Protein AF-A0A1R3I8S5-F1 (afdb_monomer_lite)

InterPro domains:
  IPR002182 NB-ARC [PF00931] (102-153)
  IPR027417 P-loop containing nucleoside triphosphate hydrolase [G3DSA:3.40.50.300] (78-158)
  IPR027417 P-loop containing nucleoside triphosphate hydrolase [SSF52540] (80-151)

Radius of gyration: 41.15 Å; chains: 1; bounding box: 61×40×124 Å

Organism: NCBI:txid93759

Foldseek 3Di:
DDVVVVVVVVCVVVVVVVVVVVVVVVVVVVVVVCPDVVNVVVVVVVVVVVVVVVVVVVVVVVCVVVVPDDPPPCPDDDPDPPPVPPPPDDPDVDDDDDPPCVVVLVVVLVVLLVVLPDPPPDDDDDDDDDDDPPPCSVVSVVVSVPDCSNVVSVVVVVPD

Sequence (160 aa):
MDGIKIVAMLLTIWGFASYYYQQYLDDKKAKKNESSPSFMFNKEMMSKIKEISGRMSQLTTRRTILGLRQSYDFEGATKSSTMKQRLQPTSLVNEPHVYGREKEKADIVEMLLRNDGSNKINEVCVIPIVGMGGISKTTLAKIVYKDNSTKIGQLKSSSR

pLDDT: mean 74.1, std 16.69, range [39.66, 96.31]

Structure (mmCIF, N/CA/C/O backbone):
data_AF-A0A1R3I8S5-F1
#
_entry.id   AF-A0A1R3I8S5-F1
#
loop_
_atom_site.group_PDB
_atom_site.id
_atom_site.type_symbol
_atom_site.label_atom_id
_atom_site.label_alt_id
_atom_site.label_comp_id
_atom_site.label_asym_id
_atom_site.label_entity_id
_atom_site.label_seq_id
_atom_site.pdbx_PDB_ins_code
_atom_site.Cartn_x
_atom_site.Cartn_y
_atom_site.Cartn_z
_atom_site.occupancy
_atom_site.B_iso_or_equiv
_atom_site.auth_seq_id
_atom_site.auth_comp_id
_atom_site.auth_asym_id
_atom_site.auth_atom_id
_atom_site.pdbx_PDB_model_num
ATOM 1 N N . MET A 1 1 ? -28.219 6.371 86.358 1.00 64.56 1 MET A N 1
ATOM 2 C CA . MET A 1 1 ? -28.020 6.078 84.922 1.00 64.56 1 MET A CA 1
ATOM 3 C C . MET A 1 1 ? -26.650 6.613 84.563 1.00 64.56 1 MET A C 1
ATOM 5 O O . MET A 1 1 ? -26.474 7.824 84.568 1.00 64.56 1 MET A O 1
ATOM 9 N N . ASP A 1 2 ? -25.674 5.732 84.370 1.00 83.81 2 ASP A N 1
ATOM 10 C CA . ASP A 1 2 ? -24.270 6.119 84.193 1.00 83.81 2 ASP A CA 1
ATOM 11 C C . ASP A 1 2 ? -24.095 6.887 82.879 1.00 83.81 2 ASP A C 1
ATOM 13 O O . ASP A 1 2 ? -24.626 6.468 81.847 1.00 83.81 2 ASP A O 1
ATOM 17 N N . GLY A 1 3 ? -23.357 8.002 82.897 1.00 82.75 3 GLY A N 1
ATOM 18 C CA . GLY A 1 3 ? -23.189 8.887 81.732 1.00 82.75 3 GLY A CA 1
ATOM 19 C C . GLY A 1 3 ? -22.723 8.167 80.458 1.00 82.75 3 GLY A C 1
ATOM 20 O O . GLY A 1 3 ? -23.069 8.568 79.351 1.00 82.75 3 GLY A O 1
ATOM 21 N N . ILE A 1 4 ? -22.039 7.032 80.610 1.00 85.38 4 ILE A N 1
ATOM 22 C CA . ILE A 1 4 ? -21.580 6.157 79.524 1.00 85.38 4 ILE A CA 1
ATOM 23 C C . ILE A 1 4 ? -22.754 5.594 78.697 1.00 85.38 4 ILE A C 1
ATOM 25 O O . ILE A 1 4 ? -22.666 5.534 77.471 1.00 85.38 4 ILE A O 1
ATOM 29 N N . LYS A 1 5 ? -23.888 5.243 79.325 1.00 79.62 5 LYS A N 1
ATOM 30 C CA . LYS A 1 5 ? -25.086 4.759 78.609 1.00 79.62 5 LYS A CA 1
ATOM 31 C C . LYS A 1 5 ? -25.742 5.854 77.766 1.00 79.62 5 LYS A C 1
ATOM 33 O O . LYS A 1 5 ? -26.235 5.565 76.680 1.00 79.62 5 LYS A O 1
ATOM 38 N N . ILE A 1 6 ? -25.725 7.100 78.241 1.00 87.88 6 ILE A N 1
ATOM 39 C CA . ILE A 1 6 ? -26.304 8.249 77.526 1.00 87.88 6 ILE A CA 1
ATOM 40 C C . ILE A 1 6 ? -25.473 8.570 76.279 1.00 87.88 6 ILE A C 1
ATOM 42 O O . ILE A 1 6 ? -26.028 8.777 75.201 1.00 87.88 6 ILE A O 1
ATOM 46 N N . VAL A 1 7 ? -24.143 8.531 76.396 1.00 87.75 7 VAL A N 1
ATOM 47 C CA . VAL A 1 7 ? -23.233 8.739 75.259 1.00 87.75 7 VAL A CA 1
ATOM 48 C C . VAL A 1 7 ? -23.391 7.629 74.212 1.00 87.75 7 VAL A C 1
ATOM 50 O O . VAL A 1 7 ? -23.491 7.922 73.021 1.00 87.75 7 VAL A O 1
ATOM 53 N N . ALA A 1 8 ? -23.504 6.366 74.637 1.00 86.12 8 ALA A N 1
ATOM 54 C CA . ALA A 1 8 ? -23.767 5.247 73.728 1.00 86.12 8 ALA A CA 1
ATOM 55 C C . ALA A 1 8 ? -25.124 5.384 73.005 1.00 86.12 8 ALA A C 1
ATOM 57 O O . ALA A 1 8 ? -25.222 5.129 71.804 1.00 86.12 8 ALA A O 1
ATOM 58 N N . MET A 1 9 ? -26.166 5.847 73.702 1.00 92.94 9 MET A N 1
ATOM 59 C CA . MET A 1 9 ? -27.489 6.071 73.114 1.00 92.94 9 MET A CA 1
ATOM 60 C C . MET A 1 9 ? -27.472 7.189 72.054 1.00 92.94 9 MET A C 1
ATOM 62 O O . MET A 1 9 ? -28.073 7.034 70.995 1.00 92.94 9 MET A O 1
ATOM 66 N N . LEU A 1 10 ? -26.716 8.270 72.265 1.00 91.62 10 LEU A N 1
ATOM 67 C CA . LEU A 1 10 ? -26.550 9.334 71.265 1.00 91.62 10 LEU A CA 1
ATOM 68 C C . LEU A 1 10 ? -25.780 8.867 70.020 1.00 91.62 10 LEU A C 1
ATOM 70 O O . LEU A 1 10 ? -26.175 9.186 68.898 1.00 91.62 10 LEU A O 1
ATOM 74 N N . LEU A 1 11 ? -24.718 8.075 70.202 1.00 91.50 11 LEU A N 1
ATOM 75 C CA . LEU A 1 11 ? -23.934 7.524 69.091 1.00 91.50 11 LEU A CA 1
ATOM 76 C C . LEU A 1 11 ? -24.749 6.559 68.230 1.00 91.50 11 LEU A C 1
ATOM 78 O O . LEU A 1 11 ? -24.621 6.574 67.008 1.00 91.50 11 LEU A O 1
ATOM 82 N N . THR A 1 12 ? -25.614 5.749 68.845 1.00 91.75 12 THR A N 1
ATOM 83 C CA . THR A 1 12 ? -26.495 4.848 68.087 1.00 91.75 12 THR A CA 1
ATOM 84 C C . THR A 1 12 ? -27.530 5.625 67.277 1.00 91.75 12 THR A C 1
ATOM 86 O O . THR A 1 12 ? -27.702 5.330 66.099 1.00 91.75 12 THR A O 1
ATOM 89 N N . ILE A 1 13 ? -28.149 6.671 67.834 1.00 93.50 13 ILE A N 1
ATOM 90 C CA . ILE A 1 13 ? -29.116 7.507 67.101 1.00 93.50 13 ILE A CA 1
ATOM 91 C C . ILE A 1 13 ? -28.443 8.231 65.926 1.00 93.50 13 ILE A C 1
ATOM 93 O O . ILE A 1 13 ? -28.972 8.202 64.815 1.00 93.50 13 ILE A O 1
ATOM 97 N N . TRP A 1 14 ? -27.261 8.827 66.134 1.00 92.50 14 TRP A N 1
ATOM 98 C CA . TRP A 1 14 ? -26.500 9.462 65.051 1.00 92.50 14 TRP A CA 1
ATOM 99 C C . TRP A 1 14 ? -26.073 8.430 64.004 1.00 92.50 14 TRP A C 1
ATOM 101 O O . TRP A 1 14 ? -26.227 8.668 62.810 1.00 92.50 14 TRP A O 1
ATOM 111 N N . GLY A 1 15 ? -25.585 7.264 64.431 1.00 92.62 15 GLY A N 1
ATOM 112 C CA . GLY A 1 15 ? -25.181 6.177 63.542 1.00 92.62 15 GLY A CA 1
ATOM 113 C C . GLY A 1 15 ? -26.329 5.678 62.666 1.00 92.62 15 GLY A C 1
ATOM 114 O O . GLY A 1 15 ? -26.156 5.543 61.458 1.00 92.62 15 GLY A O 1
ATOM 115 N N . PHE A 1 16 ? -27.520 5.487 63.238 1.00 91.50 16 PHE A N 1
ATOM 116 C CA . PHE A 1 16 ? -28.719 5.111 62.487 1.00 91.50 16 PHE A CA 1
ATOM 117 C C . PHE A 1 16 ? -29.206 6.230 61.564 1.00 91.50 16 PHE A C 1
ATOM 119 O O . PHE A 1 16 ? -29.539 5.957 60.414 1.00 91.50 16 PHE A O 1
ATOM 126 N N . ALA A 1 17 ? -29.213 7.486 62.018 1.00 87.56 17 ALA A N 1
ATOM 127 C CA . ALA A 1 17 ? -29.573 8.624 61.175 1.00 87.56 17 ALA A CA 1
ATOM 128 C C . ALA A 1 17 ? -28.602 8.771 59.993 1.00 87.56 17 ALA A C 1
ATOM 130 O O . ALA A 1 17 ? -29.041 8.961 58.863 1.00 87.56 17 ALA A O 1
ATOM 131 N N . SER A 1 18 ? -27.300 8.600 60.241 1.00 90.12 18 SER A N 1
ATOM 132 C CA . SER A 1 18 ? -26.238 8.568 59.233 1.00 90.12 18 SER A CA 1
ATOM 133 C C . SER A 1 18 ? -26.427 7.401 58.268 1.00 90.12 18 SER A C 1
ATOM 135 O O . SER A 1 18 ? -26.331 7.595 57.064 1.00 90.12 18 SER A O 1
ATOM 137 N N . TYR A 1 19 ? -26.750 6.209 58.776 1.00 87.50 19 TYR A N 1
ATOM 138 C CA . TYR A 1 19 ? -27.026 5.022 57.966 1.00 87.50 19 TYR A CA 1
ATOM 139 C C . TYR A 1 19 ? -28.228 5.231 57.034 1.00 87.50 19 TYR A C 1
ATOM 141 O O . TYR A 1 19 ? -28.117 5.008 55.829 1.00 87.50 19 TYR A O 1
ATOM 149 N N . TYR A 1 20 ? -29.342 5.750 57.558 1.00 84.38 20 TYR A N 1
ATOM 150 C CA . TYR A 1 20 ? -30.517 6.095 56.753 1.00 84.38 20 TYR A CA 1
ATOM 151 C C . TYR A 1 20 ? -30.225 7.219 55.748 1.00 84.38 20 TYR A C 1
ATOM 153 O O . TYR A 1 20 ? -30.705 7.171 54.615 1.00 84.38 20 TYR A O 1
ATOM 161 N N . TYR A 1 21 ? -29.396 8.202 56.112 1.00 78.75 21 TYR A N 1
ATOM 162 C CA . TYR A 1 21 ? -28.951 9.245 55.184 1.00 78.75 21 TYR A CA 1
ATOM 163 C C . TYR A 1 21 ? -28.070 8.689 54.063 1.00 78.75 21 TYR A C 1
ATOM 165 O O . TYR A 1 21 ? -28.203 9.116 52.917 1.00 78.75 21 TYR A O 1
ATOM 173 N N . GLN A 1 22 ? -27.190 7.734 54.371 1.00 79.00 22 GLN A N 1
ATOM 174 C CA . GLN A 1 22 ? -26.319 7.084 53.396 1.00 79.00 22 GLN A CA 1
ATOM 175 C C . GLN A 1 22 ? -27.149 6.312 52.366 1.00 79.00 22 GLN A C 1
ATOM 177 O O . GLN A 1 22 ? -26.958 6.496 51.168 1.00 79.00 22 GLN A O 1
ATOM 182 N N . GLN A 1 23 ? -28.134 5.538 52.832 1.00 72.44 23 GLN A N 1
ATOM 183 C CA . GLN A 1 23 ? -29.033 4.767 51.972 1.00 72.44 23 GLN A CA 1
ATOM 184 C C . GLN A 1 23 ? -29.888 5.681 51.078 1.00 72.44 23 GLN A C 1
ATOM 186 O O . GLN A 1 23 ? -30.044 5.436 49.884 1.00 72.44 23 GLN A O 1
ATOM 191 N N . TYR A 1 24 ? -30.358 6.806 51.625 1.00 74.25 24 TYR A N 1
ATOM 192 C CA . TYR A 1 24 ? -31.074 7.829 50.863 1.00 74.25 24 TYR A CA 1
ATOM 193 C C . TYR A 1 24 ? -30.194 8.520 49.804 1.00 74.25 24 TYR A C 1
ATOM 195 O O . TYR A 1 24 ? -30.650 8.814 48.693 1.00 74.25 24 TYR A O 1
ATOM 203 N N . LEU A 1 25 ? -28.929 8.804 50.132 1.00 70.69 25 LEU A N 1
ATOM 204 C CA . LEU A 1 25 ? -27.975 9.418 49.208 1.00 70.69 25 LEU A CA 1
ATOM 205 C C . LEU A 1 25 ? -27.526 8.447 48.111 1.00 70.69 25 LEU A C 1
ATOM 207 O O . LEU A 1 25 ? -27.368 8.889 46.972 1.00 70.69 25 LEU A O 1
ATOM 211 N N . ASP A 1 26 ? -27.360 7.161 48.416 1.00 73.12 26 ASP A N 1
ATOM 212 C CA . ASP A 1 26 ? -26.974 6.138 47.440 1.00 73.12 26 ASP A CA 1
ATOM 213 C C . ASP A 1 26 ? -28.087 5.888 46.412 1.00 73.12 26 ASP A C 1
ATOM 215 O O . ASP A 1 26 ? -27.816 5.915 45.208 1.00 73.12 26 ASP A O 1
ATOM 219 N N . ASP A 1 27 ? -29.351 5.811 46.840 1.00 70.00 27 ASP A N 1
ATOM 220 C CA . ASP A 1 27 ? -30.498 5.709 45.924 1.00 70.00 27 ASP A CA 1
ATOM 221 C C . ASP A 1 27 ? -30.646 6.954 45.032 1.00 70.00 27 ASP A C 1
ATOM 223 O O . ASP A 1 27 ? -30.954 6.857 43.836 1.00 70.00 27 ASP A O 1
ATOM 227 N N . LYS A 1 28 ? -30.377 8.154 45.571 1.00 65.94 28 LYS A N 1
ATOM 228 C CA . LYS A 1 28 ? -30.360 9.384 44.762 1.00 65.94 28 LYS A CA 1
ATOM 229 C C . LYS A 1 28 ? -29.168 9.454 43.808 1.00 65.94 28 LYS A C 1
ATOM 231 O O . LYS A 1 28 ? -29.326 9.978 42.703 1.00 65.94 28 LYS A O 1
ATOM 236 N N . LYS A 1 29 ? -27.994 8.938 44.186 1.00 63.97 29 LYS A N 1
ATOM 237 C CA . LYS A 1 29 ? -26.823 8.850 43.297 1.00 63.97 29 LYS A CA 1
ATOM 238 C C . LYS A 1 29 ? -27.060 7.859 42.157 1.00 63.97 29 LYS A C 1
ATOM 240 O O . LYS A 1 29 ? -26.728 8.188 41.020 1.00 63.97 29 LYS A O 1
ATOM 245 N N . ALA A 1 30 ? -27.706 6.722 42.422 1.00 61.75 30 ALA A N 1
ATOM 246 C CA . ALA A 1 30 ? -28.101 5.763 41.392 1.00 61.75 30 ALA A CA 1
ATOM 247 C C . ALA A 1 30 ? -29.067 6.390 40.367 1.00 61.75 30 ALA A C 1
ATOM 249 O O . ALA A 1 30 ? -28.816 6.322 39.164 1.00 61.75 30 ALA A O 1
ATOM 250 N N . LYS A 1 31 ? -30.101 7.112 40.826 1.00 60.78 31 LYS A N 1
ATOM 251 C CA . LYS A 1 31 ? -31.066 7.787 39.932 1.00 60.78 31 LYS A CA 1
ATOM 252 C C . LYS A 1 31 ? -30.490 8.989 39.170 1.00 60.78 31 LYS A C 1
ATOM 254 O O . LYS A 1 31 ? -30.887 9.244 38.037 1.00 60.78 31 LYS A O 1
ATOM 259 N N . LYS A 1 32 ? -29.531 9.729 39.740 1.00 57.16 32 LYS A N 1
ATOM 260 C CA . LYS A 1 32 ? -28.882 10.867 39.052 1.00 57.16 32 LYS A CA 1
ATOM 261 C C . LYS A 1 32 ? -27.963 10.411 37.907 1.00 57.16 32 LYS A C 1
ATOM 263 O O . LYS A 1 32 ? -27.833 11.117 36.903 1.00 57.16 32 LYS A O 1
ATOM 268 N N . ASN A 1 33 ? -27.386 9.215 38.024 1.00 55.28 33 ASN A N 1
ATOM 269 C CA . ASN A 1 33 ? -26.585 8.598 36.967 1.00 55.28 33 ASN A CA 1
ATOM 270 C C . ASN A 1 33 ? -27.446 8.105 35.786 1.00 55.28 33 ASN A C 1
ATOM 272 O O . ASN A 1 33 ? -26.981 8.160 34.649 1.00 55.28 33 ASN A O 1
ATOM 276 N N . GLU A 1 34 ? -28.711 7.723 36.012 1.00 55.88 34 GLU A N 1
ATOM 277 C CA . GLU A 1 34 ? -29.671 7.419 34.931 1.00 55.88 34 GLU A CA 1
ATOM 278 C C . GLU A 1 34 ? -30.088 8.663 34.127 1.00 55.88 34 GLU A C 1
ATOM 280 O O . GLU A 1 34 ? -30.340 8.572 32.927 1.00 55.88 34 GLU A O 1
ATOM 285 N N . SER A 1 35 ? -30.119 9.845 34.752 1.00 54.69 35 SER A N 1
ATOM 286 C CA . SER A 1 35 ? -30.484 11.113 34.094 1.00 54.69 35 SER A CA 1
ATOM 287 C C . SER A 1 35 ? -29.316 11.848 33.424 1.00 54.69 35 SER A C 1
ATOM 289 O O . SER A 1 35 ? -29.457 13.004 33.027 1.00 54.69 35 SER A O 1
ATOM 291 N N . SER A 1 36 ? -28.141 11.224 33.324 1.00 54.94 36 SER A N 1
ATOM 292 C CA . SER A 1 36 ? -27.007 11.827 32.619 1.00 54.94 36 SER A CA 1
ATOM 293 C C . SER A 1 36 ? -27.188 11.664 31.102 1.00 54.94 36 SER A C 1
ATOM 295 O O . SER A 1 36 ? -27.532 10.566 30.659 1.00 54.94 36 SER A O 1
ATOM 297 N N . PRO A 1 37 ? -26.916 12.690 30.270 1.00 56.56 37 PRO A N 1
ATOM 298 C CA . PRO A 1 37 ? -27.020 12.580 28.808 1.00 56.56 37 PRO A CA 1
ATOM 299 C C . PRO A 1 37 ? -26.218 11.387 28.255 1.00 56.56 37 PRO A C 1
ATOM 301 O O . PRO A 1 37 ? -26.659 10.724 27.319 1.00 56.56 37 PRO A O 1
ATOM 304 N N . SER A 1 38 ? -25.112 11.022 28.909 1.00 58.78 38 SER A N 1
ATOM 305 C CA . SER A 1 38 ? -24.295 9.838 28.615 1.00 58.78 38 SER A CA 1
ATOM 306 C C . SER A 1 38 ? -25.060 8.504 28.663 1.00 58.78 38 SER A C 1
ATOM 308 O O . SER A 1 38 ? -24.754 7.604 27.884 1.00 58.78 38 SER A O 1
ATOM 310 N N . PHE A 1 39 ? -26.062 8.356 29.541 1.00 55.84 39 PHE A N 1
ATOM 311 C CA . PHE A 1 39 ? -26.868 7.132 29.654 1.00 55.84 39 PHE A CA 1
ATOM 312 C C . PHE A 1 39 ? -27.883 7.010 28.508 1.00 55.84 39 PHE A C 1
ATOM 314 O O . PHE A 1 39 ? -28.057 5.927 27.946 1.00 55.84 39 PHE A O 1
ATOM 321 N N . MET A 1 40 ? -28.495 8.124 28.087 1.00 55.31 40 MET A N 1
ATOM 322 C CA . MET A 1 40 ? -29.392 8.130 26.923 1.00 55.31 40 MET A CA 1
ATOM 323 C C . MET A 1 40 ? -28.637 7.859 25.614 1.00 55.31 40 MET A C 1
ATOM 325 O O . MET A 1 40 ? -29.089 7.032 24.821 1.00 55.31 40 MET A O 1
ATOM 329 N N . PHE A 1 41 ? -27.455 8.465 25.426 1.00 60.16 41 PHE A N 1
ATOM 330 C CA . PHE A 1 41 ? -26.572 8.163 24.289 1.00 60.16 41 PHE A CA 1
ATOM 331 C C . PHE A 1 41 ? -26.159 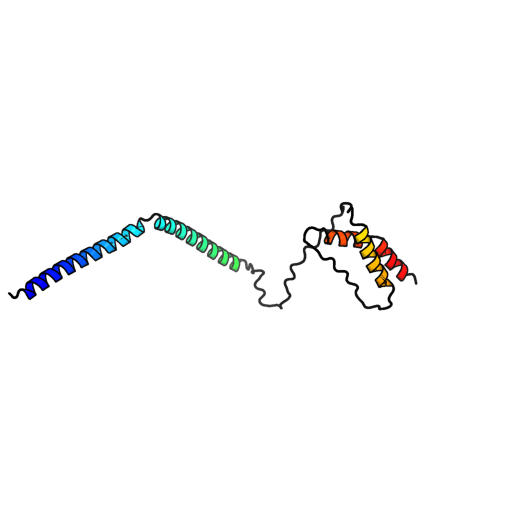6.685 24.258 1.00 60.16 41 PHE A C 1
ATOM 333 O O . PHE A 1 41 ? -26.135 6.065 23.194 1.00 60.16 41 PHE A O 1
ATOM 340 N N . ASN A 1 42 ? -25.902 6.086 25.423 1.00 72.81 42 ASN A N 1
ATOM 341 C CA . ASN A 1 42 ? -25.594 4.663 25.530 1.00 72.81 42 ASN A CA 1
ATOM 342 C C . ASN A 1 42 ? -26.798 3.787 25.136 1.00 72.81 42 ASN A C 1
ATOM 344 O O . ASN A 1 42 ? -26.638 2.837 24.375 1.00 72.81 42 ASN A O 1
ATOM 348 N N . LYS A 1 43 ? -28.022 4.139 25.548 1.00 79.44 43 LYS A N 1
ATOM 349 C CA . LYS A 1 43 ? -29.232 3.377 25.195 1.00 79.44 43 LYS A CA 1
ATOM 350 C C . LYS A 1 43 ? -29.505 3.357 23.687 1.00 79.44 43 LYS A C 1
ATOM 352 O O . LYS A 1 43 ? -29.791 2.291 23.138 1.00 79.44 43 LYS A O 1
ATOM 357 N N . GLU A 1 44 ? -29.402 4.502 23.012 1.00 81.94 44 GLU A N 1
ATOM 358 C CA . GLU A 1 44 ? -29.582 4.571 21.555 1.00 81.94 44 GLU A CA 1
ATOM 359 C C . GLU A 1 44 ? -28.490 3.773 20.825 1.00 81.94 44 GLU A C 1
ATOM 361 O O . GLU A 1 44 ? -28.780 2.981 19.925 1.00 81.94 44 GLU A O 1
ATOM 366 N N . MET A 1 45 ? -27.237 3.916 21.260 1.00 84.56 45 MET A N 1
ATOM 367 C CA . MET A 1 45 ? -26.105 3.175 20.710 1.00 84.56 45 MET A CA 1
ATOM 368 C C . MET A 1 45 ? -26.253 1.660 20.915 1.00 84.56 45 MET A C 1
ATOM 370 O O . MET A 1 45 ? -26.069 0.898 19.970 1.00 84.56 45 MET A O 1
ATOM 374 N N . MET A 1 46 ? -26.663 1.212 22.102 1.00 82.75 46 MET A N 1
ATOM 375 C CA . MET A 1 46 ? -26.939 -0.196 22.406 1.00 82.75 46 MET A CA 1
ATOM 376 C C . MET A 1 46 ? -28.068 -0.756 21.542 1.00 82.75 46 MET A C 1
ATOM 378 O O . MET A 1 46 ? -27.972 -1.888 21.066 1.00 82.75 46 MET A O 1
ATOM 382 N N . SER A 1 47 ? -29.112 0.037 21.279 1.00 88.62 47 SER A N 1
ATOM 383 C CA . SER A 1 47 ? -30.184 -0.355 20.359 1.00 88.62 47 SER A CA 1
ATOM 384 C C . SER A 1 47 ? -29.658 -0.555 18.935 1.00 88.62 47 SER A C 1
ATOM 386 O O . SER A 1 47 ? -29.934 -1.588 18.325 1.00 88.62 47 SER A O 1
ATOM 388 N N . LYS A 1 48 ? -28.845 0.379 18.421 1.00 93.31 48 LYS A N 1
ATOM 389 C CA . LYS A 1 48 ? -28.228 0.275 17.085 1.00 93.31 48 LYS A CA 1
ATOM 390 C C . LYS A 1 48 ? -27.256 -0.903 16.987 1.00 93.31 48 LYS A C 1
ATOM 392 O O . LYS A 1 48 ? -27.274 -1.635 16.002 1.00 93.31 48 LYS A O 1
ATOM 397 N N . ILE A 1 49 ? -26.440 -1.136 18.016 1.00 93.31 49 ILE A N 1
ATOM 398 C CA . ILE A 1 49 ? -25.524 -2.287 18.083 1.00 93.31 49 ILE A CA 1
ATOM 399 C C . ILE A 1 49 ? -26.313 -3.598 18.067 1.00 93.31 49 ILE A C 1
ATOM 401 O O . ILE A 1 49 ? -25.956 -4.519 17.332 1.00 93.31 49 ILE A O 1
ATOM 405 N N . LYS A 1 50 ? -27.407 -3.679 18.832 1.00 92.62 50 LYS A N 1
ATOM 406 C CA . LYS A 1 50 ? -28.282 -4.855 18.858 1.00 92.62 50 LYS A CA 1
ATOM 407 C C . LYS A 1 50 ? -28.934 -5.102 17.497 1.00 92.62 50 LYS A C 1
ATOM 409 O O . LYS A 1 50 ? -28.999 -6.248 17.060 1.00 92.62 50 LYS A O 1
ATOM 414 N N . GLU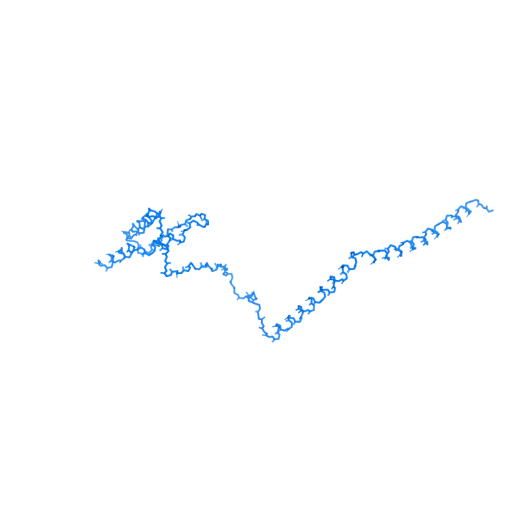 A 1 51 ? -29.359 -4.046 16.805 1.00 95.50 51 GLU A N 1
ATOM 415 C CA . GLU A 1 51 ? -29.893 -4.140 15.444 1.00 95.50 51 GLU A CA 1
ATOM 416 C C . GLU A 1 51 ? -28.840 -4.662 14.453 1.00 95.50 51 GLU A C 1
ATOM 418 O O . GLU A 1 51 ? -29.098 -5.624 13.728 1.00 95.50 51 GLU A O 1
ATOM 423 N N . ILE A 1 52 ? -27.633 -4.084 14.450 1.00 96.00 52 ILE A N 1
ATOM 424 C CA . ILE A 1 52 ? -26.529 -4.507 13.572 1.00 96.00 52 ILE A CA 1
ATOM 425 C C . ILE A 1 52 ? -26.127 -5.955 13.866 1.00 96.00 52 ILE A C 1
ATOM 427 O O . ILE A 1 52 ? -25.962 -6.744 12.938 1.00 96.00 52 ILE A O 1
ATOM 431 N N . SER A 1 53 ? -26.015 -6.327 15.143 1.00 94.56 53 SER A N 1
A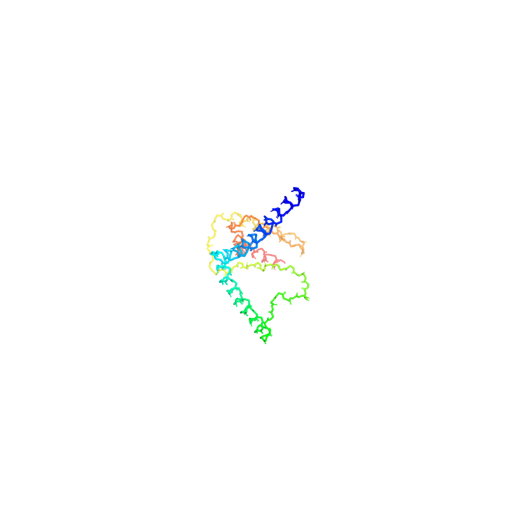TOM 432 C CA . SER A 1 53 ? -25.717 -7.697 15.574 1.00 94.56 53 SER A CA 1
ATOM 433 C C . SER A 1 53 ? -26.793 -8.680 15.096 1.00 94.56 53 SER A C 1
ATOM 435 O O . SER A 1 53 ? -26.474 -9.727 14.526 1.00 94.56 53 SER A O 1
ATOM 437 N N . GLY A 1 54 ? -28.070 -8.299 15.212 1.00 94.88 54 GLY A N 1
ATOM 438 C CA . GLY A 1 54 ? -29.189 -9.069 14.677 1.00 94.88 54 GLY A CA 1
ATOM 439 C C . GLY A 1 54 ? -29.096 -9.250 13.161 1.00 94.88 54 GLY A C 1
ATOM 440 O O . GLY A 1 54 ? -29.149 -10.377 12.670 1.00 94.88 54 GLY A O 1
ATOM 441 N N . ARG A 1 55 ? -28.866 -8.172 12.405 1.00 96.31 55 ARG A N 1
ATOM 442 C CA . ARG A 1 55 ? -28.692 -8.236 10.943 1.00 96.31 55 ARG A CA 1
ATOM 443 C C . ARG A 1 55 ? -27.488 -9.086 10.539 1.00 96.31 55 ARG A C 1
ATOM 445 O O . ARG A 1 55 ? -27.590 -9.861 9.592 1.00 96.31 55 ARG A O 1
ATOM 452 N N . MET A 1 56 ? -26.379 -8.994 11.272 1.00 92.62 56 MET A N 1
ATOM 453 C CA . MET A 1 56 ? -25.194 -9.821 11.045 1.00 92.62 56 MET A CA 1
ATOM 454 C C . MET A 1 56 ? -25.519 -11.308 11.227 1.00 92.62 56 MET A C 1
ATOM 456 O O . MET A 1 56 ? -25.182 -12.110 10.363 1.00 92.62 56 MET A O 1
ATOM 460 N N . SER A 1 57 ? -26.250 -11.678 12.286 1.00 90.31 57 SER A N 1
ATOM 461 C CA . SER A 1 57 ? -26.668 -13.070 12.515 1.00 90.31 57 SER A CA 1
ATOM 462 C C . SER A 1 57 ? -27.559 -13.619 11.389 1.00 90.31 57 SER A C 1
ATOM 464 O O . SER A 1 57 ? -27.387 -14.758 10.942 1.00 90.31 57 SER A O 1
ATOM 466 N N . GLN A 1 58 ? -28.458 -12.785 10.854 1.00 93.62 58 GLN A N 1
ATOM 467 C CA . GLN A 1 58 ? -29.300 -13.141 9.710 1.00 93.62 58 GLN A CA 1
ATOM 468 C C . GLN A 1 58 ? -28.475 -13.322 8.434 1.00 93.62 58 GLN A C 1
ATOM 470 O O . GLN A 1 58 ? -28.721 -14.261 7.678 1.00 93.62 58 GLN A O 1
ATOM 475 N N . LEU A 1 59 ? -27.484 -12.457 8.192 1.00 91.25 59 LEU A N 1
ATOM 476 C CA . LEU A 1 59 ? -26.572 -12.589 7.056 1.00 91.25 59 LEU A CA 1
ATOM 477 C C . LEU A 1 59 ? -25.724 -13.855 7.165 1.00 91.25 59 LEU A C 1
ATOM 479 O O . LEU A 1 59 ? -25.598 -14.561 6.170 1.00 91.25 59 LEU A O 1
ATOM 483 N N . THR A 1 60 ? -25.222 -14.196 8.353 1.00 87.12 60 THR A N 1
ATOM 484 C CA . THR A 1 60 ? -24.498 -15.455 8.585 1.00 87.12 60 THR A CA 1
ATOM 485 C C . THR A 1 60 ? -25.378 -16.666 8.280 1.00 87.12 60 THR A C 1
ATOM 487 O O . THR A 1 60 ? -24.939 -17.574 7.584 1.00 87.12 60 THR A O 1
ATOM 490 N N . THR A 1 61 ? -26.642 -16.652 8.709 1.00 88.31 61 THR A N 1
ATOM 491 C CA . THR A 1 61 ? -27.592 -17.745 8.438 1.00 88.31 61 THR A CA 1
ATOM 492 C C . THR A 1 61 ? -27.935 -17.854 6.950 1.00 88.31 61 THR A C 1
ATOM 494 O O . THR A 1 61 ? -27.947 -18.936 6.376 1.00 88.31 61 THR A O 1
ATOM 497 N N . ARG A 1 62 ? -28.180 -16.727 6.271 1.00 88.06 62 ARG A N 1
ATOM 498 C CA . ARG A 1 62 ? -28.416 -16.728 4.817 1.00 88.06 62 ARG A CA 1
ATOM 499 C C . ARG A 1 62 ? -27.186 -17.204 4.054 1.00 88.06 62 ARG A C 1
ATOM 501 O O . ARG A 1 62 ? -27.312 -17.935 3.081 1.00 88.06 62 ARG A O 1
ATOM 508 N N . ARG A 1 63 ? -25.998 -16.815 4.509 1.00 85.88 63 ARG A N 1
ATOM 509 C CA . ARG A 1 63 ? -24.722 -17.226 3.931 1.00 85.88 63 ARG A CA 1
ATOM 510 C C . ARG A 1 63 ? -24.513 -18.737 4.019 1.00 85.88 63 ARG A C 1
ATOM 512 O O . ARG A 1 63 ? -24.075 -19.321 3.030 1.00 85.88 63 ARG A O 1
ATOM 519 N N . THR A 1 64 ? -24.825 -19.358 5.160 1.00 82.56 64 THR A N 1
ATOM 520 C CA . THR A 1 64 ? -24.717 -20.816 5.324 1.00 82.56 64 THR A CA 1
ATOM 521 C C . THR A 1 64 ? -25.731 -21.553 4.455 1.00 82.56 64 THR A C 1
ATOM 523 O O . THR A 1 64 ? -25.349 -22.503 3.780 1.00 82.56 64 THR A O 1
ATOM 526 N N . ILE A 1 65 ? -26.980 -21.075 4.388 1.00 87.69 65 ILE A N 1
ATOM 527 C CA . ILE A 1 65 ? -28.024 -21.640 3.512 1.00 87.69 65 ILE A CA 1
ATOM 528 C C . ILE A 1 65 ? -27.611 -21.576 2.035 1.00 87.69 65 ILE A C 1
ATOM 530 O O . ILE A 1 65 ? -27.815 -22.530 1.292 1.00 87.69 65 ILE A O 1
ATOM 534 N N . LEU A 1 66 ? -27.012 -20.462 1.606 1.00 85.38 66 LEU A N 1
ATOM 535 C CA . LEU A 1 66 ? -26.558 -20.258 0.227 1.00 85.38 66 LEU A CA 1
ATOM 536 C C . LEU A 1 66 ? -25.196 -20.909 -0.079 1.00 85.38 66 LEU A C 1
ATOM 538 O O . LEU A 1 66 ? -24.700 -20.768 -1.194 1.00 85.38 66 LEU A O 1
ATOM 542 N N . GLY A 1 67 ? -24.559 -21.579 0.889 1.00 79.50 67 GLY A N 1
ATOM 543 C CA . GLY A 1 67 ? -23.266 -22.243 0.690 1.00 79.50 67 GLY A CA 1
ATOM 544 C C . GLY A 1 67 ? -22.114 -21.297 0.319 1.00 79.50 67 GLY A C 1
ATOM 545 O O . GLY A 1 67 ? -21.141 -21.720 -0.306 1.00 79.50 67 GLY A O 1
ATOM 546 N N . LEU A 1 68 ? -22.201 -20.009 0.675 1.00 79.50 68 LEU A N 1
ATOM 547 C CA . LEU A 1 68 ? -21.196 -19.006 0.309 1.00 79.50 68 LEU A CA 1
ATOM 548 C C . LEU A 1 68 ? -19.922 -19.179 1.154 1.00 79.50 68 LEU A C 1
ATOM 550 O O . LEU A 1 68 ? -19.794 -18.643 2.263 1.00 79.50 68 LEU A O 1
ATOM 554 N N . ARG A 1 69 ? -18.956 -19.926 0.613 1.00 71.94 69 ARG A N 1
ATOM 555 C CA . ARG A 1 69 ? -17.657 -20.200 1.243 1.00 71.94 69 ARG A CA 1
ATOM 556 C C . ARG A 1 69 ? -16.798 -18.933 1.334 1.00 71.94 69 ARG A C 1
ATOM 558 O O . ARG A 1 69 ? -16.679 -18.186 0.366 1.00 71.94 69 ARG A O 1
ATOM 565 N N . GLN A 1 70 ? -16.189 -18.676 2.499 1.00 67.31 70 GLN A N 1
ATOM 566 C CA . GLN A 1 70 ? -15.164 -17.632 2.627 1.00 67.31 70 GLN A CA 1
ATOM 567 C C . GLN A 1 70 ? -13.964 -18.058 1.778 1.00 67.31 70 GLN A C 1
ATOM 569 O O . GLN A 1 70 ? -13.412 -19.136 1.980 1.00 67.31 70 GLN A O 1
ATOM 574 N N . SER A 1 71 ? -13.523 -17.209 0.855 1.00 61.66 71 SER A N 1
ATOM 575 C CA . SER A 1 71 ? -12.360 -17.476 -0.004 1.00 61.66 71 SER A CA 1
ATOM 576 C C . SER A 1 71 ? -11.035 -17.650 0.757 1.00 61.66 71 SER A C 1
ATOM 578 O O . SER A 1 71 ? -10.025 -17.967 0.142 1.00 61.66 71 SER A O 1
ATOM 580 N N . TYR A 1 72 ? -11.031 -17.438 2.077 1.00 56.34 72 TYR A N 1
ATOM 581 C CA . TYR A 1 72 ? -9.858 -17.552 2.941 1.00 56.34 72 TYR A CA 1
ATOM 582 C C . TYR A 1 72 ? -9.844 -18.827 3.803 1.00 56.34 72 TYR A C 1
ATOM 584 O O . TYR A 1 72 ? -8.811 -19.114 4.399 1.00 56.34 72 TYR A O 1
ATOM 592 N N . ASP A 1 73 ? -10.915 -19.635 3.808 1.00 46.59 73 ASP A N 1
ATOM 593 C CA . ASP A 1 73 ? -10.970 -20.922 4.531 1.00 46.59 73 ASP A CA 1
ATOM 594 C C . ASP A 1 73 ? -10.325 -22.034 3.691 1.00 46.59 73 ASP A C 1
ATOM 596 O O . ASP A 1 73 ? -10.931 -23.056 3.343 1.00 46.59 73 ASP A O 1
ATOM 600 N N . PHE A 1 74 ? -9.086 -21.789 3.283 1.00 45.25 74 PHE A N 1
ATOM 601 C CA . PHE A 1 74 ? -8.217 -22.776 2.672 1.00 45.25 74 PHE A CA 1
ATOM 602 C C . PHE A 1 74 ? -7.178 -23.208 3.702 1.00 45.25 74 PHE A C 1
ATOM 604 O O . PHE A 1 74 ? -5.983 -22.964 3.575 1.00 45.25 74 PHE A O 1
ATOM 611 N N . GLU A 1 75 ? -7.656 -23.883 4.742 1.00 48.94 75 GLU A N 1
ATOM 612 C CA . GLU A 1 75 ? -6.841 -24.555 5.757 1.00 48.94 75 GLU A CA 1
ATOM 613 C C . GLU A 1 75 ? -6.273 -25.887 5.215 1.00 48.94 75 GLU A C 1
ATOM 615 O O . GLU A 1 75 ? -6.260 -26.912 5.887 1.00 48.94 75 GLU A O 1
ATOM 620 N N . GLY A 1 76 ? -5.867 -25.897 3.939 1.00 46.78 76 GLY A N 1
ATOM 621 C CA . GLY A 1 76 ? -5.700 -27.137 3.183 1.00 46.78 76 GLY A CA 1
ATOM 622 C C . GLY A 1 76 ? -4.763 -27.116 1.981 1.00 46.78 76 GLY A C 1
ATOM 623 O O . GLY A 1 76 ? -4.588 -28.167 1.374 1.00 46.78 76 GLY A O 1
ATOM 624 N N . ALA A 1 77 ? -4.092 -26.013 1.643 1.00 42.34 77 ALA A N 1
ATOM 625 C CA . ALA A 1 77 ? -2.813 -26.177 0.962 1.00 42.34 77 ALA A CA 1
ATOM 626 C C . ALA A 1 77 ? -1.799 -25.125 1.370 1.00 42.34 77 ALA A C 1
ATOM 628 O O . ALA A 1 77 ? -2.041 -23.922 1.349 1.00 42.34 77 ALA A O 1
ATOM 629 N N . THR A 1 78 ? -0.657 -25.678 1.772 1.00 39.66 78 THR A N 1
ATOM 630 C CA . THR A 1 78 ? 0.688 -25.225 1.450 1.00 39.66 78 THR A CA 1
ATOM 631 C C . THR A 1 78 ? 0.847 -23.722 1.331 1.00 39.66 78 THR A C 1
ATOM 633 O O . THR A 1 78 ? 0.408 -23.108 0.363 1.00 39.66 78 THR A O 1
ATOM 636 N N . LYS A 1 79 ? 1.606 -23.189 2.288 1.00 48.56 79 LYS A N 1
ATOM 637 C CA . LYS A 1 79 ? 2.433 -21.986 2.204 1.00 48.56 79 LYS A CA 1
ATOM 638 C C . LYS A 1 79 ? 3.032 -21.793 0.797 1.00 48.56 79 LYS A C 1
ATOM 640 O O . LYS A 1 79 ? 4.206 -22.058 0.577 1.00 48.56 79 LYS A O 1
ATOM 645 N N . SER A 1 80 ? 2.254 -21.304 -0.152 1.00 45.19 80 SER A N 1
ATOM 646 C CA . SER A 1 80 ? 2.780 -20.491 -1.225 1.00 45.19 80 SER A CA 1
ATOM 647 C C . SER A 1 80 ? 2.594 -19.090 -0.711 1.00 45.19 80 SER A C 1
ATOM 649 O O . SER A 1 80 ? 1.477 -18.692 -0.378 1.00 45.19 80 SER A O 1
ATOM 651 N N . SER A 1 81 ? 3.697 -18.362 -0.588 1.00 47.53 81 SER A N 1
ATOM 652 C CA . SER A 1 81 ? 3.642 -16.920 -0.469 1.00 47.53 81 SER A CA 1
ATOM 653 C C . SER A 1 81 ? 2.553 -16.433 -1.419 1.00 47.53 81 SER A C 1
ATOM 655 O O . SER A 1 81 ? 2.564 -16.744 -2.614 1.00 47.53 81 SER A O 1
ATOM 657 N N . THR A 1 82 ? 1.560 -15.722 -0.894 1.00 48.25 82 THR A N 1
ATOM 658 C CA . THR A 1 82 ? 0.704 -14.901 -1.736 1.00 48.25 82 THR A CA 1
ATOM 659 C C . THR A 1 82 ? 1.626 -13.808 -2.249 1.00 48.25 82 THR A C 1
ATOM 661 O O . THR A 1 82 ? 1.694 -12.706 -1.706 1.00 48.25 82 THR A O 1
ATOM 664 N N . MET A 1 83 ? 2.441 -14.156 -3.243 1.00 50.69 83 MET A N 1
ATOM 665 C CA . MET A 1 83 ? 3.123 -13.232 -4.109 1.00 50.69 83 MET A CA 1
ATOM 666 C C . MET A 1 83 ? 1.973 -12.430 -4.687 1.00 50.69 83 MET A C 1
ATOM 668 O O . MET A 1 83 ? 1.285 -12.910 -5.584 1.00 50.69 83 MET A O 1
ATOM 672 N N . LYS A 1 84 ? 1.672 -11.280 -4.057 1.00 54.84 84 LYS A N 1
ATOM 673 C CA . LYS A 1 84 ? 0.690 -10.317 -4.549 1.00 54.84 84 LYS A CA 1
ATOM 674 C C . LYS A 1 84 ? 0.969 -10.234 -6.030 1.00 54.84 84 LYS A C 1
ATOM 676 O O . LYS A 1 84 ? 2.068 -9.812 -6.397 1.00 54.84 84 LYS A O 1
ATOM 681 N N . GLN A 1 85 ? 0.050 -10.762 -6.833 1.00 51.75 85 GLN A N 1
ATOM 682 C CA . GLN A 1 85 ? 0.252 -10.882 -8.261 1.00 51.75 85 GLN A CA 1
ATOM 683 C C . GLN A 1 85 ? 0.625 -9.484 -8.726 1.00 51.75 85 GLN A C 1
ATOM 685 O O . GLN A 1 85 ? -0.155 -8.543 -8.561 1.00 51.75 85 GLN A O 1
ATOM 690 N N . ARG A 1 86 ? 1.886 -9.312 -9.137 1.00 58.16 86 ARG A N 1
ATOM 691 C CA . ARG A 1 86 ? 2.395 -8.004 -9.529 1.00 58.16 86 ARG A CA 1
ATOM 692 C C . ARG A 1 86 ? 1.472 -7.560 -10.646 1.00 58.16 86 ARG A C 1
ATOM 694 O O . ARG A 1 86 ? 1.404 -8.257 -11.657 1.00 58.16 86 ARG A O 1
ATOM 701 N N . LEU A 1 87 ? 0.729 -6.470 -10.432 1.00 61.09 87 LEU A N 1
ATOM 702 C CA . LEU A 1 87 ? -0.141 -5.918 -11.463 1.00 61.09 87 LEU A CA 1
ATOM 703 C C . LEU A 1 87 ? 0.717 -5.779 -12.714 1.00 61.09 87 LEU A C 1
ATOM 705 O O . LEU A 1 87 ? 1.730 -5.068 -12.702 1.00 61.09 87 LEU A O 1
ATOM 709 N N . GLN A 1 88 ? 0.385 -6.567 -13.736 1.00 59.12 88 GLN A N 1
ATOM 710 C CA . GLN A 1 88 ? 1.152 -6.541 -14.963 1.00 59.12 88 GLN A CA 1
ATOM 711 C C . GLN A 1 88 ? 1.000 -5.137 -15.539 1.00 59.12 88 GLN A C 1
ATOM 713 O O . GLN A 1 88 ? -0.120 -4.621 -15.599 1.00 59.12 88 GLN A O 1
ATOM 718 N N . PRO A 1 89 ? 2.103 -4.473 -15.909 1.00 60.28 89 PRO A N 1
ATOM 719 C CA . PRO A 1 89 ? 1.989 -3.168 -16.521 1.00 60.28 89 PRO A CA 1
ATOM 720 C C . PRO A 1 89 ? 1.215 -3.346 -17.827 1.00 60.28 89 PRO A C 1
ATOM 722 O O . PRO A 1 89 ? 1.634 -4.113 -18.691 1.00 60.28 89 PRO A O 1
ATOM 725 N N . THR A 1 90 ? 0.079 -2.661 -17.957 1.00 61.59 90 THR A N 1
ATOM 726 C CA . THR A 1 90 ? -0.801 -2.796 -19.121 1.00 61.59 90 THR A CA 1
ATOM 727 C C . THR A 1 90 ? -0.004 -2.565 -20.405 1.00 61.59 90 THR A C 1
ATOM 729 O O . THR A 1 90 ? 0.822 -1.646 -20.496 1.00 61.59 90 THR A O 1
ATOM 732 N N . SER A 1 91 ? -0.184 -3.452 -21.383 1.00 56.06 91 SER A N 1
ATOM 733 C CA . SER A 1 91 ? 0.311 -3.250 -22.743 1.00 56.06 91 SER A CA 1
ATOM 734 C C . SER A 1 91 ? -0.591 -2.204 -23.394 1.00 56.06 91 SER A C 1
ATOM 736 O O . SER A 1 91 ? -1.634 -2.526 -23.954 1.00 56.06 91 SER A O 1
ATOM 738 N N . LEU A 1 92 ? -0.264 -0.928 -23.208 1.00 55.22 92 LEU A N 1
ATOM 739 C CA . LEU A 1 92 ? -0.945 0.164 -23.892 1.00 55.22 92 LEU A CA 1
ATOM 740 C C . LEU A 1 92 ? -0.441 0.193 -25.343 1.00 55.22 92 LEU A C 1
ATOM 742 O O . LEU A 1 92 ? 0.764 0.244 -25.583 1.00 55.22 92 LEU A O 1
ATOM 746 N N . VAL A 1 93 ? -1.378 0.107 -26.292 1.00 53.22 93 VAL A N 1
ATOM 747 C CA . VAL A 1 93 ? -1.129 -0.051 -27.740 1.00 53.22 93 VAL A CA 1
ATOM 748 C C . VAL A 1 93 ? -0.453 1.182 -28.360 1.00 53.22 93 VAL A C 1
ATOM 750 O O . VAL A 1 93 ? 0.272 1.037 -29.336 1.00 53.22 93 VAL A O 1
ATOM 753 N N . ASN A 1 94 ? -0.579 2.357 -27.735 1.00 55.25 94 ASN A N 1
ATOM 754 C CA . ASN A 1 94 ? 0.180 3.560 -28.081 1.00 55.25 94 ASN A CA 1
ATOM 755 C C . ASN A 1 94 ? 0.971 4.031 -26.859 1.00 55.25 94 ASN A C 1
ATOM 757 O O . ASN A 1 94 ? 0.410 4.583 -25.912 1.00 55.25 94 ASN A O 1
ATOM 761 N N . GLU A 1 95 ? 2.277 3.775 -26.865 1.00 58.56 95 GLU A N 1
ATOM 762 C CA . GLU A 1 95 ? 3.185 4.277 -25.837 1.00 58.56 95 GLU A CA 1
ATOM 763 C C . GLU A 1 95 ? 3.616 5.714 -26.167 1.00 58.56 95 GLU A C 1
ATOM 765 O O . GLU A 1 95 ? 3.948 6.000 -27.320 1.00 58.56 95 GLU A O 1
ATOM 770 N N . PRO A 1 96 ? 3.635 6.626 -25.180 1.00 65.44 96 PRO A N 1
ATOM 771 C CA . PRO A 1 96 ? 4.235 7.939 -25.363 1.00 65.44 96 PRO A CA 1
ATOM 772 C C . PRO A 1 96 ? 5.725 7.778 -25.684 1.00 65.44 96 PRO A C 1
ATOM 774 O O . PRO A 1 96 ? 6.413 6.952 -25.081 1.00 65.44 96 PRO A O 1
ATOM 777 N N . HIS A 1 97 ? 6.224 8.576 -26.628 1.00 73.38 97 HIS A N 1
ATOM 778 C CA . HIS A 1 97 ? 7.652 8.647 -26.921 1.00 73.38 97 HIS A CA 1
ATOM 779 C C . HIS A 1 97 ? 8.409 9.032 -25.639 1.00 73.38 97 HIS A C 1
ATOM 781 O O . HIS A 1 97 ? 8.081 10.029 -24.992 1.00 73.38 97 HIS A O 1
ATOM 787 N N . VAL A 1 98 ? 9.377 8.206 -25.237 1.00 83.31 98 VAL A N 1
ATOM 788 C CA . VAL A 1 98 ? 10.173 8.419 -24.023 1.00 83.31 98 VAL A CA 1
ATOM 789 C C . VAL A 1 98 ? 11.418 9.200 -24.408 1.00 83.31 98 VAL A C 1
ATOM 791 O O . VAL A 1 98 ? 12.234 8.687 -25.164 1.00 83.31 98 VAL A O 1
ATOM 794 N N . TYR A 1 99 ? 11.557 10.409 -23.871 1.00 84.44 99 TYR A N 1
ATOM 795 C CA . TYR A 1 99 ? 12.697 11.291 -24.122 1.00 84.44 99 TYR A CA 1
ATOM 796 C C . TYR A 1 99 ? 13.704 11.246 -22.965 1.00 84.44 99 TYR A C 1
ATOM 798 O O . TYR A 1 99 ? 13.315 11.094 -21.802 1.00 84.44 99 TYR A O 1
ATOM 806 N N . GLY A 1 100 ? 14.989 11.435 -23.267 1.00 88.50 100 GLY A N 1
ATOM 807 C CA . GLY A 1 100 ? 16.057 11.650 -22.281 1.00 88.50 100 GLY A CA 1
ATOM 808 C C . GLY A 1 100 ? 16.567 10.377 -21.595 1.00 88.50 100 GLY A C 1
ATOM 809 O O . GLY A 1 100 ? 17.272 10.456 -20.591 1.00 88.50 100 GLY A O 1
ATOM 810 N N . ARG A 1 101 ? 16.189 9.197 -22.100 1.00 90.62 101 ARG A N 1
ATOM 811 C CA . ARG A 1 101 ? 16.558 7.869 -21.566 1.00 90.62 101 ARG A CA 1
ATOM 812 C C . ARG A 1 101 ? 17.335 7.019 -22.577 1.00 90.62 101 ARG A C 1
ATOM 814 O O . ARG A 1 101 ? 17.477 5.813 -22.408 1.00 90.62 101 ARG A O 1
ATOM 821 N N . GLU A 1 102 ? 17.841 7.642 -23.632 1.00 89.88 102 GLU A N 1
ATOM 822 C CA . GLU A 1 102 ? 18.510 7.025 -24.777 1.00 89.88 102 GLU A CA 1
ATOM 823 C C . GLU A 1 102 ? 19.846 6.416 -24.356 1.00 89.88 102 GLU A C 1
ATOM 825 O O . GLU A 1 102 ? 20.164 5.302 -24.765 1.00 89.88 102 GLU A O 1
ATOM 830 N N . LYS A 1 103 ? 20.579 7.105 -23.470 1.00 91.88 103 LYS A N 1
ATOM 831 C CA . LYS A 1 103 ? 21.827 6.599 -22.889 1.00 91.88 103 LYS A CA 1
ATOM 832 C C . LYS A 1 103 ? 21.590 5.327 -22.074 1.00 91.88 103 LYS A C 1
ATOM 834 O O . LYS A 1 103 ? 22.179 4.297 -22.362 1.00 91.88 103 LYS A O 1
ATOM 839 N N . GLU A 1 104 ? 20.662 5.377 -21.117 1.00 92.56 104 GLU A N 1
ATOM 840 C CA . GLU A 1 104 ? 20.336 4.222 -20.268 1.00 92.56 104 GLU A CA 1
ATOM 841 C C . GLU A 1 104 ? 19.816 3.033 -21.083 1.00 92.56 104 GLU A C 1
ATOM 843 O O . GLU A 1 104 ? 20.125 1.882 -20.784 1.00 92.56 104 GLU A O 1
ATOM 848 N N . LYS A 1 105 ? 19.037 3.304 -22.137 1.00 90.31 105 LYS A N 1
ATOM 849 C CA . LYS A 1 105 ? 18.597 2.283 -23.087 1.00 90.31 105 LYS A CA 1
ATOM 850 C C . LYS A 1 105 ? 19.796 1.640 -23.795 1.00 90.31 105 LYS A C 1
ATOM 852 O O . LYS A 1 105 ? 19.855 0.414 -23.856 1.00 90.31 105 LYS A O 1
ATOM 857 N N . ALA A 1 106 ? 20.722 2.441 -24.327 1.00 90.06 106 ALA A N 1
ATOM 858 C CA . ALA A 1 106 ? 21.900 1.951 -25.041 1.00 90.06 106 ALA A CA 1
ATOM 859 C C . ALA A 1 106 ? 22.799 1.090 -24.141 1.00 90.06 106 ALA A C 1
ATOM 861 O O . ALA A 1 106 ? 23.181 -0.003 -24.551 1.00 90.06 106 ALA A O 1
ATOM 862 N N . ASP A 1 107 ? 23.036 1.528 -22.902 1.00 92.00 107 ASP A N 1
ATOM 863 C CA . ASP A 1 107 ? 23.851 0.802 -21.923 1.00 92.00 107 ASP A CA 1
ATOM 864 C C . ASP A 1 107 ? 23.261 -0.594 -21.631 1.00 92.00 107 ASP A C 1
ATOM 866 O O . ASP A 1 107 ? 23.970 -1.602 -21.655 1.00 92.00 107 ASP A O 1
ATOM 870 N N . ILE A 1 108 ? 21.940 -0.690 -21.421 1.00 90.94 108 ILE A N 1
ATOM 871 C CA . ILE A 1 108 ? 21.271 -1.979 -21.169 1.00 90.94 108 ILE A CA 1
ATOM 872 C C . ILE A 1 108 ? 21.321 -2.880 -22.412 1.00 90.94 108 ILE A C 1
ATOM 874 O O . ILE A 1 108 ? 21.563 -4.080 -22.286 1.00 90.94 108 ILE A O 1
ATOM 878 N N . VAL A 1 109 ? 21.106 -2.331 -23.613 1.00 88.31 109 VAL A N 1
ATOM 879 C CA . VAL A 1 109 ? 21.192 -3.103 -24.867 1.00 88.31 109 VAL A CA 1
ATOM 880 C C . VAL A 1 109 ? 22.607 -3.635 -25.080 1.00 88.31 109 VAL A C 1
ATOM 882 O O . VAL A 1 109 ? 22.776 -4.794 -25.455 1.00 88.31 109 VAL A O 1
ATOM 885 N N . GLU A 1 110 ? 23.628 -2.834 -24.792 1.00 88.19 110 GLU A N 1
ATOM 886 C CA . GLU A 1 110 ? 25.018 -3.267 -24.866 1.00 88.19 110 GLU A CA 1
ATOM 887 C C . GLU A 1 110 ? 25.309 -4.414 -23.887 1.00 88.19 110 GLU A C 1
ATOM 889 O O . GLU A 1 110 ? 25.914 -5.413 -24.279 1.00 88.19 110 GLU A O 1
ATOM 894 N N . MET A 1 111 ? 24.836 -4.320 -22.639 1.00 87.50 111 MET A N 1
ATOM 895 C CA . MET A 1 111 ? 24.968 -5.401 -21.653 1.00 87.50 111 MET A CA 1
ATOM 896 C C . MET A 1 111 ? 24.309 -6.704 -22.128 1.00 87.50 111 MET A C 1
ATOM 898 O O . MET A 1 111 ? 24.880 -7.777 -21.938 1.00 87.50 111 MET A O 1
ATOM 902 N N . LEU A 1 112 ? 23.144 -6.615 -22.780 1.00 84.56 112 LEU A N 1
ATOM 903 C CA . LEU A 1 112 ? 22.458 -7.775 -23.357 1.00 84.56 112 LEU A CA 1
ATOM 904 C C . LEU A 1 112 ? 23.260 -8.405 -24.506 1.00 84.56 112 LEU A C 1
ATOM 906 O O . LEU A 1 112 ? 23.386 -9.625 -24.559 1.00 84.56 112 LEU A O 1
ATOM 910 N N . LEU A 1 113 ? 23.832 -7.591 -25.401 1.00 81.44 113 LEU A N 1
ATOM 911 C CA . LEU A 1 113 ? 24.612 -8.072 -26.550 1.00 81.44 113 LEU A CA 1
ATOM 912 C C . LEU A 1 113 ? 25.973 -8.655 -26.147 1.00 81.44 113 LEU A C 1
ATOM 914 O O . LEU A 1 113 ? 26.428 -9.628 -26.744 1.00 81.44 113 LEU A O 1
ATOM 918 N N . ARG A 1 114 ? 26.627 -8.094 -25.122 1.00 77.19 114 ARG A N 1
ATOM 919 C CA . ARG A 1 114 ? 27.911 -8.601 -24.606 1.00 77.19 114 ARG A CA 1
ATOM 920 C C . ARG A 1 114 ? 27.796 -10.024 -24.049 1.00 77.19 114 ARG A C 1
ATOM 922 O O . ARG A 1 114 ? 28.767 -10.774 -24.111 1.00 77.19 114 ARG A O 1
ATOM 929 N N . ASN A 1 115 ? 26.626 -10.405 -23.536 1.00 65.81 115 ASN A N 1
ATOM 930 C CA . ASN A 1 115 ? 26.402 -11.720 -22.936 1.00 65.81 115 ASN A CA 1
ATOM 931 C C . ASN A 1 115 ? 26.095 -12.837 -23.959 1.00 65.81 115 ASN A C 1
ATOM 933 O O . ASN A 1 115 ? 26.179 -14.011 -23.614 1.00 65.81 115 ASN A O 1
ATOM 937 N N . ASP A 1 116 ? 25.781 -12.494 -25.212 1.00 62.22 116 ASP A N 1
ATOM 938 C CA . ASP A 1 116 ? 25.460 -13.451 -26.292 1.00 62.22 116 ASP A CA 1
ATOM 939 C C . ASP A 1 116 ? 26.719 -14.133 -26.885 1.00 62.22 116 ASP A C 1
ATOM 941 O O . ASP A 1 116 ? 26.644 -15.127 -27.598 1.00 62.22 116 ASP A O 1
ATOM 945 N N . GLY A 1 117 ? 27.917 -13.609 -26.585 1.00 55.53 117 GLY A N 1
ATOM 946 C CA . GLY A 1 117 ? 29.188 -14.064 -27.169 1.00 55.53 117 GLY A CA 1
ATOM 947 C C . GLY A 1 117 ? 29.963 -15.111 -26.362 1.00 55.53 117 GLY A C 1
ATOM 948 O O . GLY A 1 117 ? 31.015 -15.565 -26.815 1.00 55.53 117 GLY A O 1
ATOM 949 N N . SER A 1 118 ? 29.497 -15.487 -25.167 1.00 55.91 118 SER A N 1
ATOM 950 C CA . SER A 1 118 ? 30.152 -16.518 -24.355 1.00 55.91 118 SER A CA 1
ATOM 951 C C . SER A 1 118 ? 29.410 -17.843 -24.505 1.00 55.91 118 SER A C 1
ATOM 953 O O . SER A 1 118 ? 28.245 -17.946 -24.135 1.00 55.91 118 SER A O 1
ATOM 955 N N . ASN A 1 119 ? 30.084 -18.856 -25.054 1.00 55.88 119 ASN A N 1
ATOM 956 C CA . ASN A 1 119 ? 29.576 -20.214 -25.287 1.00 55.88 119 ASN A CA 1
ATOM 957 C C . ASN A 1 119 ? 29.285 -20.981 -23.975 1.00 55.88 119 ASN A C 1
ATOM 959 O O . ASN A 1 119 ? 29.859 -22.038 -23.718 1.00 55.88 119 ASN A O 1
ATOM 963 N N . LYS A 1 120 ? 28.408 -20.455 -23.118 1.00 59.19 120 LYS A N 1
ATOM 964 C CA . LYS A 1 120 ? 27.849 -21.134 -21.947 1.00 59.19 120 LYS A CA 1
ATOM 965 C C . LYS A 1 120 ? 26.340 -21.194 -22.120 1.00 59.19 120 LYS A C 1
ATOM 967 O O . LYS A 1 120 ? 25.607 -20.310 -21.7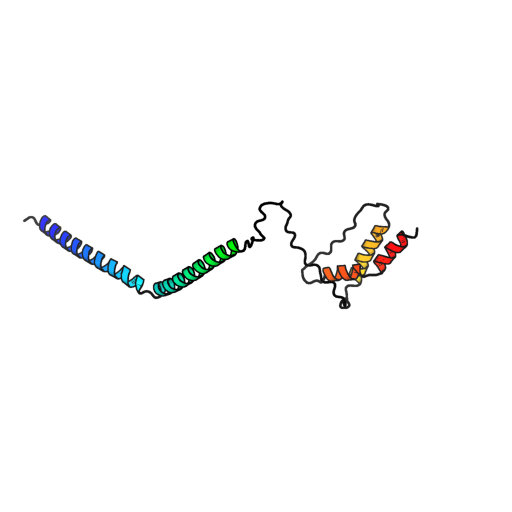00 1.00 59.19 120 LYS A O 1
ATOM 972 N N . ILE A 1 121 ? 25.895 -22.275 -22.745 1.00 57.84 121 ILE A N 1
ATOM 973 C CA . ILE A 1 121 ? 24.531 -22.509 -23.249 1.00 57.84 121 ILE A CA 1
ATOM 974 C C . ILE A 1 121 ? 23.436 -22.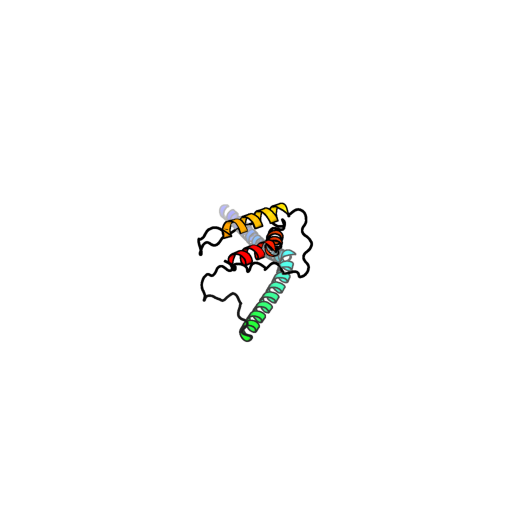462 -22.151 1.00 57.84 121 ILE A C 1
ATOM 976 O O . ILE A 1 121 ? 22.255 -22.515 -22.465 1.00 57.84 121 ILE A O 1
ATOM 980 N N . ASN A 1 122 ? 23.785 -22.295 -20.868 1.00 57.12 122 ASN A N 1
ATOM 981 C CA . ASN A 1 122 ? 22.856 -22.456 -19.744 1.00 57.12 122 ASN A CA 1
ATOM 982 C C . ASN A 1 122 ? 22.899 -21.336 -18.683 1.00 57.12 122 ASN A C 1
ATOM 984 O O . ASN A 1 122 ? 22.391 -21.540 -17.581 1.00 57.12 122 ASN A O 1
ATOM 988 N N . GLU A 1 123 ? 23.502 -20.173 -18.955 1.00 69.06 123 GLU A N 1
ATOM 989 C CA . GLU A 1 123 ? 23.577 -19.082 -17.968 1.00 69.06 123 GLU A CA 1
ATOM 990 C C . GLU A 1 123 ? 22.535 -17.988 -18.259 1.00 69.06 123 GLU A C 1
ATOM 992 O O . GLU A 1 123 ? 22.569 -17.316 -19.289 1.00 69.06 123 GLU A O 1
ATOM 997 N N . VAL A 1 124 ? 21.569 -17.819 -17.350 1.00 72.50 124 VAL A N 1
ATOM 998 C CA . VAL A 1 124 ? 20.536 -16.777 -17.453 1.00 72.50 124 VAL A CA 1
ATOM 999 C C . VAL A 1 124 ? 21.143 -15.427 -17.071 1.00 72.50 124 VAL A C 1
ATOM 1001 O O . VAL A 1 124 ? 21.517 -15.216 -15.919 1.00 72.50 124 VAL A O 1
ATOM 1004 N N . CYS A 1 125 ? 21.189 -14.485 -18.014 1.00 77.44 125 CYS A N 1
ATOM 1005 C CA . CYS A 1 125 ? 21.592 -13.108 -17.736 1.00 77.44 125 CYS A CA 1
ATOM 1006 C C . CYS A 1 125 ? 20.439 -12.322 -17.104 1.00 77.44 125 CYS A C 1
ATOM 1008 O O . CYS A 1 125 ? 19.350 -12.228 -17.674 1.00 77.44 125 CYS A O 1
ATOM 1010 N N . VAL A 1 126 ? 20.683 -11.728 -15.935 1.00 84.00 126 VAL A N 1
ATOM 1011 C CA . VAL A 1 126 ? 19.705 -10.897 -15.223 1.00 84.00 126 VAL A CA 1
ATOM 1012 C C . VAL A 1 126 ? 20.263 -9.489 -15.049 1.00 84.00 126 VAL A C 1
ATOM 1014 O O . VAL A 1 126 ? 21.320 -9.306 -14.452 1.00 84.00 126 VAL A O 1
ATOM 1017 N N . ILE A 1 127 ? 19.516 -8.484 -15.517 1.00 89.56 127 ILE A N 1
ATOM 1018 C CA . ILE A 1 127 ? 19.854 -7.062 -15.366 1.00 89.56 127 ILE A CA 1
ATOM 1019 C C . ILE A 1 127 ? 18.816 -6.401 -14.441 1.00 89.56 127 ILE A C 1
ATOM 1021 O O . ILE A 1 127 ? 17.703 -6.095 -14.882 1.00 89.56 127 ILE A O 1
ATOM 1025 N N . PRO A 1 128 ? 19.119 -6.198 -13.145 1.00 90.56 128 PRO A N 1
ATOM 1026 C CA . PRO A 1 128 ? 18.179 -5.584 -12.213 1.00 90.56 128 PRO A CA 1
ATOM 1027 C C . PRO A 1 128 ? 18.098 -4.061 -12.408 1.00 90.56 128 PRO A C 1
ATOM 1029 O O . PRO A 1 128 ? 19.102 -3.359 -12.343 1.00 90.56 128 PRO A O 1
ATOM 1032 N N . ILE A 1 129 ? 16.880 -3.528 -12.564 1.00 91.81 129 ILE A N 1
ATOM 1033 C CA . ILE A 1 129 ? 16.619 -2.078 -12.607 1.00 91.81 129 ILE A CA 1
ATOM 1034 C C . ILE A 1 129 ? 16.058 -1.635 -11.249 1.00 91.81 129 ILE A C 1
ATOM 1036 O O . ILE A 1 129 ? 14.906 -1.928 -10.911 1.00 91.81 129 ILE A O 1
ATOM 1040 N N . VAL A 1 130 ? 16.859 -0.905 -10.470 1.00 91.38 130 VAL A N 1
ATOM 1041 C CA . VAL A 1 130 ? 16.526 -0.453 -9.105 1.00 91.38 130 VAL A CA 1
ATOM 1042 C C . VAL A 1 130 ? 16.376 1.068 -9.020 1.00 91.38 130 VAL A C 1
ATOM 1044 O O . VAL A 1 130 ? 16.880 1.804 -9.860 1.00 91.38 130 VAL A O 1
ATOM 1047 N N . GLY A 1 131 ? 15.623 1.553 -8.030 1.00 91.06 131 GLY A N 1
ATOM 1048 C CA . GLY A 1 131 ? 15.411 2.988 -7.801 1.00 91.06 131 GLY A CA 1
ATOM 1049 C C . GLY A 1 131 ? 14.072 3.298 -7.133 1.00 91.06 131 GLY A C 1
ATOM 1050 O O . GLY A 1 131 ? 13.249 2.402 -6.926 1.00 91.06 131 GLY A O 1
ATOM 1051 N N . MET A 1 132 ? 13.812 4.574 -6.847 1.00 93.69 132 MET A N 1
ATOM 1052 C CA . MET A 1 132 ? 12.575 5.039 -6.198 1.00 93.69 132 MET A CA 1
ATOM 1053 C C . MET A 1 132 ? 11.309 4.781 -7.037 1.00 93.69 132 MET A C 1
ATOM 1055 O O . MET A 1 132 ? 11.371 4.543 -8.247 1.00 93.69 132 MET A O 1
ATOM 1059 N N . GLY A 1 133 ? 10.135 4.786 -6.399 1.00 91.31 133 GLY A N 1
ATOM 1060 C CA . GLY A 1 133 ? 8.842 4.722 -7.094 1.00 91.31 133 GLY A CA 1
ATOM 1061 C C . GLY A 1 133 ? 8.637 5.913 -8.041 1.00 91.31 133 GLY A C 1
ATOM 1062 O O . GLY A 1 133 ? 9.236 6.962 -7.852 1.00 91.31 133 GLY A O 1
ATOM 1063 N N . GLY A 1 134 ? 7.832 5.749 -9.095 1.00 87.38 134 GLY A N 1
ATOM 1064 C CA . GLY A 1 134 ? 7.502 6.843 -10.025 1.00 87.38 134 GLY A CA 1
ATOM 1065 C C . GLY A 1 134 ? 8.579 7.213 -11.057 1.00 87.38 134 GLY A C 1
ATOM 1066 O O . GLY A 1 134 ? 8.252 7.849 -12.048 1.00 87.38 134 GLY A O 1
ATOM 1067 N N . ILE A 1 135 ? 9.825 6.742 -10.923 1.00 89.50 135 ILE A N 1
ATOM 1068 C CA . ILE A 1 135 ? 10.936 7.072 -11.848 1.00 89.50 135 ILE A CA 1
ATOM 1069 C C . ILE A 1 135 ? 10.893 6.327 -13.202 1.00 89.50 135 ILE A C 1
ATOM 1071 O O . ILE A 1 135 ? 11.887 6.219 -13.916 1.00 89.50 135 ILE A O 1
ATOM 1075 N N . SER A 1 136 ? 9.753 5.736 -13.562 1.00 88.56 136 SER A N 1
ATOM 1076 C CA . SER A 1 136 ? 9.570 5.071 -14.862 1.00 88.56 136 SER A CA 1
ATOM 1077 C C . SER A 1 136 ? 10.509 3.878 -15.142 1.00 88.56 136 SER A C 1
ATOM 1079 O O . SER A 1 136 ? 10.796 3.580 -16.298 1.00 88.56 136 SER A O 1
ATOM 1081 N N . LYS A 1 137 ? 10.957 3.131 -14.115 1.00 93.94 137 LYS A N 1
ATOM 1082 C CA . LYS A 1 137 ? 11.776 1.899 -14.289 1.00 93.94 137 LYS A CA 1
ATOM 1083 C C . LYS A 1 137 ? 11.105 0.870 -15.200 1.00 93.94 137 LYS A C 1
ATOM 1085 O O . LYS A 1 137 ? 11.726 0.311 -16.095 1.00 93.94 137 LYS A O 1
ATOM 1090 N N . THR A 1 138 ? 9.810 0.644 -14.978 1.00 88.88 138 THR A N 1
ATOM 1091 C CA . THR A 1 138 ? 9.007 -0.273 -15.794 1.00 88.88 138 THR A CA 1
ATOM 1092 C C . THR A 1 138 ? 8.899 0.216 -17.241 1.00 88.88 138 THR A C 1
ATOM 1094 O O . THR A 1 138 ? 8.866 -0.599 -18.155 1.00 88.88 138 THR A O 1
ATOM 1097 N N . THR A 1 139 ? 8.882 1.534 -17.460 1.00 89.38 139 THR A N 1
ATOM 1098 C CA . THR A 1 139 ? 8.876 2.137 -18.799 1.00 89.38 139 THR A CA 1
ATOM 1099 C C . THR A 1 139 ? 10.217 1.930 -19.503 1.00 89.38 139 THR A C 1
ATOM 1101 O O . THR A 1 139 ? 10.221 1.546 -20.665 1.00 89.38 139 THR A O 1
ATOM 1104 N N . LEU A 1 140 ? 11.345 2.088 -18.795 1.00 90.12 140 LEU A N 1
ATOM 1105 C CA . LEU A 1 140 ? 12.681 1.802 -19.335 1.00 90.12 140 LEU A CA 1
ATOM 1106 C C . LEU A 1 140 ? 12.806 0.337 -19.794 1.00 90.12 140 LEU A C 1
ATOM 1108 O O . LEU A 1 140 ? 13.237 0.067 -20.910 1.00 90.12 140 LEU A O 1
ATOM 1112 N N . ALA A 1 141 ? 12.344 -0.611 -18.971 1.00 89.25 141 ALA A N 1
ATOM 1113 C CA . ALA A 1 141 ? 12.328 -2.027 -19.344 1.00 89.25 141 ALA A CA 1
ATOM 1114 C C . ALA A 1 141 ? 11.491 -2.289 -20.611 1.00 89.25 141 ALA A C 1
ATOM 1116 O O . ALA A 1 141 ? 11.900 -3.055 -21.482 1.00 89.25 141 ALA A O 1
ATOM 1117 N N . LYS A 1 142 ? 10.336 -1.622 -20.741 1.00 86.94 142 LYS A N 1
ATOM 1118 C CA . LYS A 1 142 ? 9.467 -1.737 -21.921 1.00 86.94 142 LYS A CA 1
ATOM 1119 C C . LYS A 1 142 ? 10.123 -1.194 -23.193 1.00 86.94 142 LYS A C 1
ATOM 1121 O O . LYS A 1 142 ? 10.062 -1.871 -24.217 1.00 86.94 142 LYS A O 1
ATOM 1126 N N . ILE A 1 143 ? 10.765 -0.022 -23.144 1.00 87.94 143 ILE A N 1
ATOM 1127 C CA . ILE A 1 143 ? 11.411 0.561 -24.336 1.00 87.94 143 ILE A CA 1
ATOM 1128 C C . ILE A 1 143 ? 12.633 -0.242 -24.795 1.00 87.94 143 ILE A C 1
ATOM 1130 O O . ILE A 1 143 ? 12.872 -0.328 -25.995 1.00 87.94 143 ILE A O 1
ATOM 1134 N N . VAL A 1 144 ? 13.382 -0.854 -23.867 1.00 88.19 144 VAL A N 1
ATOM 1135 C CA . VAL A 1 144 ? 14.493 -1.763 -24.199 1.00 88.19 144 VAL A CA 1
ATOM 1136 C C . VAL A 1 144 ? 13.954 -3.033 -24.854 1.00 88.19 144 VAL A C 1
ATOM 1138 O O . VAL A 1 144 ? 14.451 -3.441 -25.897 1.00 88.19 144 VAL A O 1
ATOM 1141 N N . TYR A 1 145 ? 12.896 -3.626 -24.293 1.00 84.06 145 TYR A N 1
ATOM 1142 C CA . TYR A 1 145 ? 12.284 -4.842 -24.839 1.00 84.06 145 TYR A CA 1
ATOM 1143 C C . TYR A 1 145 ? 11.710 -4.647 -26.251 1.00 84.06 145 TYR A C 1
ATOM 1145 O O . TYR A 1 145 ? 11.789 -5.541 -27.092 1.00 84.06 145 TYR A O 1
ATOM 1153 N N . LYS A 1 146 ? 11.132 -3.474 -26.530 1.00 83.31 146 LYS A N 1
ATOM 1154 C CA . LYS A 1 146 ? 10.618 -3.133 -27.864 1.00 83.31 146 LYS A CA 1
ATOM 1155 C C . LYS A 1 146 ? 11.715 -2.764 -28.864 1.00 83.31 146 LYS A C 1
ATOM 1157 O O . LYS A 1 146 ? 11.408 -2.629 -30.046 1.00 83.31 146 LYS A O 1
ATOM 1162 N N . ASP A 1 147 ? 12.961 -2.588 -28.430 1.00 81.06 147 ASP A N 1
ATOM 1163 C CA . ASP A 1 147 ? 14.034 -2.162 -29.317 1.00 81.06 147 ASP A CA 1
ATOM 1164 C C . ASP A 1 147 ? 14.431 -3.267 -30.299 1.00 81.06 147 ASP A C 1
ATOM 1166 O O . ASP A 1 147 ? 14.838 -4.363 -29.906 1.00 81.06 147 ASP A O 1
ATOM 1170 N N . ASN A 1 148 ? 14.360 -2.964 -31.595 1.00 66.38 148 ASN A N 1
ATOM 1171 C CA . ASN A 1 148 ? 14.634 -3.931 -32.660 1.00 66.38 148 ASN A CA 1
ATOM 1172 C C . ASN A 1 148 ? 16.093 -4.425 -32.652 1.00 66.38 148 ASN A C 1
ATOM 1174 O O . ASN A 1 148 ? 16.362 -5.534 -33.108 1.00 66.38 148 ASN A O 1
ATOM 1178 N N . SER A 1 149 ? 17.018 -3.655 -32.072 1.00 62.88 149 SER A N 1
ATOM 1179 C CA . SER A 1 149 ? 18.434 -4.009 -31.895 1.00 62.88 149 SER A CA 1
ATOM 1180 C C . SER A 1 149 ? 18.633 -5.307 -31.103 1.00 62.88 149 SER A C 1
ATOM 1182 O O . SER A 1 149 ? 19.551 -6.072 -31.391 1.00 62.88 149 SER A O 1
ATOM 1184 N N . THR A 1 150 ? 17.739 -5.602 -30.152 1.00 56.72 150 THR A N 1
ATOM 1185 C CA . THR A 1 150 ? 17.782 -6.838 -29.346 1.00 56.72 150 THR A CA 1
ATOM 1186 C C . THR A 1 150 ? 17.329 -8.074 -30.134 1.00 56.72 150 THR A C 1
ATOM 1188 O O . THR A 1 150 ? 17.808 -9.178 -29.886 1.00 56.72 150 THR A O 1
ATOM 1191 N N . LYS A 1 151 ? 16.462 -7.899 -31.144 1.00 55.12 151 LYS A N 1
ATOM 1192 C CA . LYS A 1 151 ? 16.024 -8.970 -32.061 1.00 55.12 151 LYS A CA 1
ATOM 1193 C C . LYS A 1 151 ? 17.066 -9.288 -33.137 1.00 55.12 151 LYS A C 1
ATOM 1195 O O . LYS A 1 151 ? 17.137 -10.418 -33.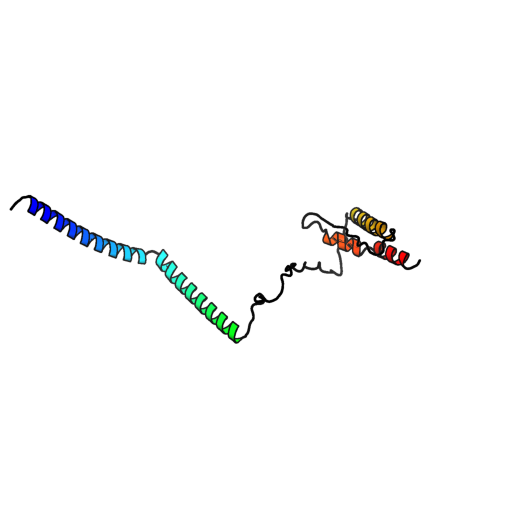605 1.00 55.12 151 LYS A O 1
ATOM 1200 N N . ILE A 1 152 ? 17.883 -8.307 -33.523 1.00 51.28 152 ILE A N 1
ATOM 1201 C CA . ILE A 1 152 ? 18.916 -8.471 -34.559 1.00 51.28 152 ILE A CA 1
ATOM 1202 C C . ILE A 1 152 ? 20.082 -9.348 -34.065 1.00 51.28 152 ILE A C 1
ATOM 1204 O O . ILE A 1 152 ? 20.642 -10.098 -34.863 1.00 51.28 152 ILE A O 1
ATOM 1208 N N . GLY A 1 153 ? 20.411 -9.321 -32.766 1.00 54.19 153 GLY A N 1
ATOM 1209 C CA . GLY A 1 153 ? 21.386 -10.248 -32.164 1.00 54.19 153 GLY A CA 1
ATOM 1210 C C . GLY A 1 153 ? 20.952 -11.717 -32.279 1.00 54.19 153 GLY A C 1
ATOM 1211 O O . GLY A 1 153 ? 21.700 -12.543 -32.794 1.00 54.19 153 GLY A O 1
ATOM 1212 N N . GLN A 1 154 ? 19.683 -11.995 -31.957 1.00 50.00 154 GLN A N 1
ATOM 1213 C CA . GLN A 1 154 ? 19.068 -13.332 -32.032 1.00 50.00 154 GLN A CA 1
ATOM 1214 C C . GLN A 1 154 ? 18.990 -13.897 -33.465 1.00 50.00 154 GLN A C 1
ATOM 1216 O O . GLN A 1 154 ? 19.063 -15.103 -33.676 1.00 50.00 154 GLN A O 1
ATOM 1221 N N . LEU A 1 155 ? 18.856 -13.036 -34.481 1.00 49.19 155 LEU A N 1
ATOM 1222 C CA . LEU A 1 155 ? 18.854 -13.466 -35.887 1.00 49.19 155 LEU A CA 1
ATOM 1223 C C . LEU A 1 155 ? 20.264 -13.757 -36.420 1.00 49.19 155 LEU A C 1
ATOM 1225 O O . LEU A 1 155 ? 20.424 -14.581 -37.318 1.00 49.19 155 LEU A O 1
ATOM 1229 N N . LYS A 1 156 ? 21.297 -13.111 -35.867 1.00 47.31 156 LYS A N 1
ATOM 1230 C CA . LYS A 1 156 ? 22.693 -13.346 -36.263 1.00 47.31 156 LYS A CA 1
ATOM 1231 C C . LYS A 1 156 ? 23.277 -14.630 -35.669 1.00 47.31 156 LYS A C 1
ATOM 1233 O O . LYS A 1 156 ? 24.156 -15.212 -36.300 1.00 47.31 156 LYS A O 1
ATOM 1238 N N . SER A 1 157 ? 22.793 -15.083 -34.512 1.00 50.28 157 SER A N 1
ATOM 1239 C CA . SER A 1 157 ? 23.184 -16.368 -33.912 1.00 50.28 157 SER A CA 1
ATOM 1240 C C . SER A 1 157 ? 22.491 -17.576 -34.558 1.00 50.28 157 SER A C 1
ATOM 1242 O O . SER A 1 157 ? 23.052 -18.663 -34.542 1.00 50.28 157 SER A O 1
ATOM 1244 N N . SER A 1 158 ? 21.329 -17.390 -35.198 1.00 45.78 158 SER A N 1
ATOM 1245 C CA . SER A 1 158 ? 20.592 -18.460 -35.895 1.00 45.78 158 SER A CA 1
ATOM 1246 C C . SER A 1 158 ? 21.046 -18.718 -37.343 1.00 45.78 158 SER A C 1
ATOM 1248 O O . SER A 1 158 ? 20.523 -19.628 -37.982 1.00 45.78 158 SER A O 1
ATOM 1250 N N . SER A 1 159 ? 21.968 -17.916 -37.888 1.00 44.84 159 SER A N 1
ATOM 1251 C CA . SER A 1 159 ? 22.442 -18.035 -39.278 1.00 44.84 159 SER A CA 1
ATOM 1252 C C . SER A 1 159 ? 23.916 -18.459 -39.387 1.00 44.84 159 SER A C 1
ATOM 1254 O O . SER A 1 159 ? 24.536 -18.238 -40.430 1.00 44.84 159 SER A O 1
ATOM 1256 N N . ARG A 1 160 ? 24.479 -19.048 -38.326 1.00 39.72 160 ARG A N 1
ATOM 1257 C CA . ARG A 1 160 ? 25.788 -19.714 -38.325 1.00 39.72 160 ARG A CA 1
ATOM 1258 C C . ARG A 1 160 ? 25.642 -21.185 -37.982 1.00 39.72 160 ARG A C 1
ATOM 1260 O O . ARG A 1 160 ? 24.806 -21.487 -37.107 1.00 39.72 160 ARG A O 1
#

Secondary structure (DSSP, 8-state):
--HHHHHHHHHHHHHHHHHHHHHHHHHHHHHHHHTSHHHHHHHHHHHHHHHHHHHHHHHHHHHHHTT---TT--TTS----------PPP--SSPPPPPS-HHHHHHHHHHHHHGGGS--TT----------TTS-HHHHHHHHHT-HHHHHHHHHHTT-